Protein AF-A0AAD8CGN5-F1 (afdb_monomer_lite)

Foldseek 3Di:
DDVVLLVLCQQQHDADPVVVVVQCVPPVRVPPDHDDYDADPDLCVSCVPDDRQVSVLVNLQRHNDPVSHDDPVVSCVGCVCPPPPNVVD

InterPro domains:
  IPR011009 Protein kinase-like domain superfamily [SSF56112] (4-84)

pLDDT: mean 84.93, std 9.72, range [53.75, 96.56]

Secondary structure (DSSP, 8-state):
--HHHHHHHHHT-PPPHHHHHHHHHSTTTTTPPPP-----SSHHHH-TTS-HHHHHHHHHH--SSGGGSPPHHHHHTSHHHHGGGGGG-

Sequence (89 aa):
MDSIYFLTLYVIGPLTLHQQELYFQNPEFAVARLPEVYHPSSARKKYPKLNPLLAELVHSCLQIDPIDRTSCTQMLNHRYFTKDQFAEK

Organism: NCBI:txid40147

Radius of gyration: 16.32 Å; chains: 1; bounding box: 34×23×49 Å

Structure (mmCIF, N/CA/C/O backbone):
data_AF-A0AAD8CGN5-F1
#
_entry.id   AF-A0AAD8CGN5-F1
#
loop_
_atom_site.group_PDB
_atom_site.id
_atom_site.type_symbol
_atom_site.label_atom_id
_atom_site.label_alt_id
_atom_site.label_comp_id
_atom_site.label_asym_id
_atom_site.label_entity_id
_atom_site.label_seq_id
_atom_site.pdbx_PDB_ins_code
_atom_site.Cartn_x
_atom_site.Cartn_y
_atom_site.Cartn_z
_atom_site.occupancy
_atom_site.B_iso_or_equiv
_atom_site.auth_seq_id
_atom_site.auth_comp_id
_atom_site.auth_asym_id
_atom_site.auth_atom_id
_atom_site.pdbx_PDB_model_num
ATOM 1 N N . MET A 1 1 ? 8.567 -15.793 -17.774 1.00 54.22 1 MET A N 1
ATOM 2 C CA . MET A 1 1 ? 7.739 -14.707 -17.210 1.00 54.22 1 MET A CA 1
ATOM 3 C C . MET A 1 1 ? 7.558 -15.024 -15.744 1.00 54.22 1 MET A C 1
ATOM 5 O O . MET A 1 1 ? 7.045 -16.095 -15.447 1.00 54.22 1 MET A O 1
ATOM 9 N N . ASP A 1 2 ? 8.058 -14.175 -14.857 1.00 69.69 2 ASP A N 1
ATOM 10 C CA . ASP A 1 2 ? 7.983 -14.423 -13.419 1.00 69.69 2 ASP A CA 1
ATOM 11 C C . ASP A 1 2 ? 6.528 -14.253 -12.933 1.00 69.69 2 ASP A C 1
ATOM 13 O O . ASP A 1 2 ? 5.891 -13.214 -13.138 1.00 69.69 2 ASP A O 1
ATOM 17 N N . SER A 1 3 ? 5.972 -15.324 -12.363 1.00 65.44 3 SER A N 1
ATOM 18 C CA . SER A 1 3 ? 4.570 -15.432 -11.950 1.00 65.44 3 SER A CA 1
ATOM 19 C C . SER A 1 3 ? 4.213 -14.487 -10.799 1.00 65.44 3 SER A C 1
ATOM 21 O O . SER A 1 3 ? 3.048 -14.107 -10.664 1.00 65.44 3 SER A O 1
ATOM 23 N N . ILE A 1 4 ? 5.198 -14.050 -10.008 1.00 67.69 4 ILE A N 1
ATOM 24 C CA . ILE A 1 4 ? 4.990 -13.161 -8.856 1.00 67.69 4 ILE A CA 1
ATOM 25 C C . ILE A 1 4 ? 4.666 -11.729 -9.310 1.00 67.69 4 ILE A C 1
ATOM 27 O O . ILE A 1 4 ? 3.760 -11.089 -8.765 1.00 67.69 4 ILE A O 1
ATOM 31 N N . TYR A 1 5 ? 5.337 -11.232 -10.352 1.00 69.44 5 TYR A N 1
ATOM 32 C CA . TYR A 1 5 ? 5.068 -9.898 -10.907 1.00 69.44 5 TYR A CA 1
ATOM 33 C C . TYR A 1 5 ? 3.681 -9.826 -11.537 1.00 69.44 5 TYR A C 1
ATOM 35 O O . TYR A 1 5 ? 2.942 -8.867 -11.319 1.00 69.44 5 TYR A O 1
ATOM 43 N N . PHE A 1 6 ? 3.299 -10.878 -12.262 1.00 71.69 6 PHE A N 1
ATOM 44 C CA . PHE A 1 6 ? 1.976 -10.969 -12.869 1.00 71.69 6 PHE A CA 1
ATOM 45 C C . PHE A 1 6 ? 0.871 -10.975 -11.806 1.00 71.69 6 PHE A C 1
ATOM 47 O O . PHE A 1 6 ? -0.126 -10.270 -11.943 1.00 71.69 6 PHE A O 1
ATOM 54 N N . LEU A 1 7 ? 1.077 -11.708 -10.706 1.00 67.44 7 LEU A N 1
ATOM 55 C CA . LEU A 1 7 ? 0.148 -11.723 -9.578 1.00 67.44 7 LEU A CA 1
ATOM 56 C C . LEU A 1 7 ? 0.035 -10.343 -8.916 1.00 67.44 7 LEU A C 1
ATOM 58 O O . LEU A 1 7 ? -1.068 -9.892 -8.621 1.00 67.44 7 LEU A O 1
ATOM 62 N N . THR A 1 8 ? 1.159 -9.653 -8.723 1.00 73.25 8 THR A N 1
ATOM 63 C CA . THR A 1 8 ? 1.187 -8.314 -8.113 1.00 73.25 8 THR A CA 1
ATOM 64 C C . THR A 1 8 ? 0.385 -7.316 -8.945 1.00 73.25 8 THR A C 1
ATOM 66 O O . THR A 1 8 ? -0.478 -6.615 -8.416 1.00 73.25 8 THR A O 1
ATOM 69 N N . LEU A 1 9 ? 0.611 -7.315 -10.260 1.00 77.38 9 LEU A N 1
ATOM 70 C CA . LEU A 1 9 ? -0.103 -6.465 -11.207 1.00 77.38 9 LEU A CA 1
ATOM 71 C C . LEU A 1 9 ? -1.596 -6.769 -11.259 1.00 77.38 9 LEU A C 1
ATOM 73 O O . LEU A 1 9 ? -2.398 -5.851 -11.382 1.00 77.38 9 LEU A O 1
ATOM 77 N N . TYR A 1 10 ? -1.966 -8.045 -11.152 1.00 73.88 10 TYR A N 1
ATOM 78 C CA . TYR A 1 10 ? -3.356 -8.484 -11.215 1.00 73.88 10 TYR A CA 1
ATOM 79 C C . TYR A 1 10 ? -4.149 -8.205 -9.931 1.00 73.88 10 TYR A C 1
ATOM 81 O O . TYR A 1 10 ? -5.367 -8.053 -9.969 1.00 73.88 10 TYR A O 1
ATOM 89 N N . VAL A 1 11 ? -3.473 -8.181 -8.781 1.00 73.94 11 VAL A N 1
ATOM 90 C CA . VAL A 1 11 ? -4.116 -8.003 -7.473 1.00 73.94 11 VAL A CA 1
ATOM 91 C C . VAL A 1 11 ? -4.125 -6.535 -7.052 1.00 73.94 11 VAL A C 1
ATOM 93 O O . VAL A 1 11 ? -5.106 -6.061 -6.472 1.00 73.94 11 VAL A O 1
ATOM 96 N N . ILE A 1 12 ? -3.041 -5.801 -7.303 1.00 79.38 12 ILE A N 1
ATOM 97 C CA . ILE A 1 12 ? -2.835 -4.467 -6.732 1.00 79.38 12 ILE A CA 1
ATOM 98 C C . ILE A 1 12 ? -3.113 -3.373 -7.768 1.00 79.38 12 ILE A C 1
ATOM 100 O O . ILE A 1 12 ? -3.863 -2.447 -7.450 1.00 79.38 12 ILE A O 1
ATOM 104 N N . GLY A 1 13 ? -2.615 -3.499 -8.996 1.00 81.44 13 GLY A N 1
ATOM 105 C CA . GLY A 1 13 ? -2.804 -2.508 -10.057 1.00 81.44 13 GLY A CA 1
ATOM 106 C C . GLY A 1 13 ? -1.612 -2.421 -11.017 1.00 81.44 13 GLY A C 1
ATOM 107 O O . GLY A 1 13 ? -0.594 -3.078 -10.794 1.00 81.44 13 GLY A O 1
ATOM 108 N N . PRO A 1 14 ? -1.711 -1.607 -12.082 1.00 85.38 14 PRO A N 1
ATOM 109 C CA . PRO A 1 14 ? -0.588 -1.351 -12.983 1.00 85.38 14 PRO A CA 1
ATOM 110 C C . PRO A 1 14 ? 0.535 -0.590 -12.267 1.00 85.38 14 PRO A C 1
ATOM 112 O O . PRO A 1 14 ? 0.250 0.278 -11.448 1.00 85.38 14 PRO A O 1
ATOM 115 N N . LEU A 1 15 ? 1.796 -0.884 -12.610 1.00 87.12 15 LEU A N 1
ATOM 116 C CA . LEU A 1 15 ? 2.975 -0.156 -12.115 1.00 87.12 15 LEU A CA 1
ATOM 117 C C . LEU A 1 15 ? 2.886 1.345 -12.435 1.00 87.12 15 LEU A C 1
ATOM 119 O O . LEU A 1 15 ? 2.416 1.720 -13.514 1.00 87.12 15 LEU A O 1
ATOM 123 N N . THR A 1 16 ? 3.418 2.195 -11.551 1.00 88.19 16 THR A N 1
ATOM 124 C CA . THR A 1 16 ? 3.623 3.620 -11.871 1.00 88.19 16 THR A CA 1
ATOM 125 C C . THR A 1 16 ? 4.652 3.785 -12.992 1.00 88.19 16 THR A C 1
ATOM 127 O O . THR A 1 16 ? 5.451 2.883 -13.239 1.00 88.19 16 THR A O 1
ATOM 130 N N . LEU A 1 17 ? 4.682 4.947 -13.656 1.00 89.31 17 LEU A N 1
ATOM 131 C CA . LEU A 1 17 ? 5.652 5.214 -14.729 1.00 89.31 17 LEU A CA 1
ATOM 132 C C . LEU A 1 17 ? 7.101 4.978 -14.265 1.00 89.31 17 LEU A C 1
ATOM 134 O O . LEU A 1 17 ? 7.843 4.249 -14.912 1.00 89.31 17 LEU A O 1
ATOM 138 N N . HIS A 1 18 ? 7.458 5.498 -13.090 1.00 90.56 18 HIS A N 1
ATOM 139 C CA . HIS A 1 18 ? 8.786 5.314 -12.503 1.00 90.56 18 HIS A CA 1
ATOM 140 C C . HIS A 1 18 ? 9.125 3.834 -12.244 1.00 90.56 18 HIS A C 1
ATOM 142 O O . HIS A 1 18 ? 10.238 3.378 -12.500 1.00 90.56 18 HIS A O 1
ATOM 148 N N . GLN A 1 19 ? 8.157 3.047 -11.767 1.00 89.19 19 GLN A N 1
ATOM 149 C CA . GLN A 1 19 ? 8.346 1.611 -11.553 1.00 89.19 19 GLN A CA 1
ATOM 150 C C . GLN A 1 19 ? 8.477 0.841 -12.875 1.00 89.19 19 GLN A C 1
ATOM 152 O O . GLN A 1 19 ? 9.240 -0.120 -12.937 1.00 89.19 19 GLN A O 1
ATOM 157 N N . GLN A 1 20 ? 7.763 1.253 -13.929 1.00 88.88 20 GLN A N 1
ATOM 158 C CA . GLN A 1 20 ? 7.900 0.669 -15.267 1.00 88.88 20 GLN A CA 1
ATOM 159 C C . GLN A 1 20 ? 9.288 0.937 -15.855 1.00 88.88 20 GLN A C 1
ATOM 161 O O . GLN A 1 20 ? 9.896 0.024 -16.405 1.00 88.88 20 GLN A O 1
ATOM 166 N N . GLU A 1 21 ? 9.818 2.152 -15.697 1.00 90.69 21 GLU A N 1
ATOM 167 C CA . GLU A 1 21 ? 11.178 2.498 -16.129 1.00 90.69 21 GLU A CA 1
ATOM 168 C C . GLU A 1 21 ? 12.218 1.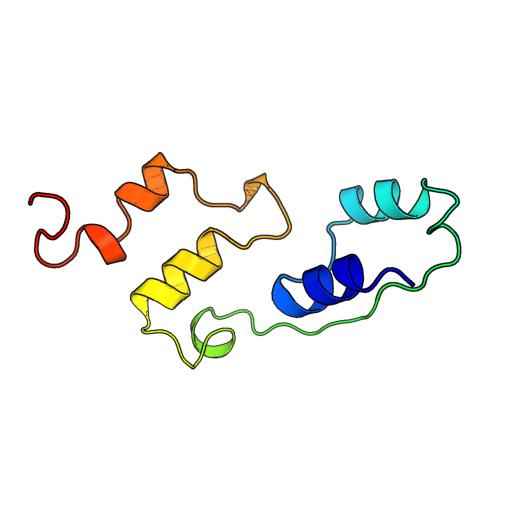580 -15.476 1.00 90.69 21 GLU A C 1
ATOM 170 O O . GLU A 1 21 ? 13.023 0.965 -16.173 1.00 90.69 21 GLU A O 1
ATOM 175 N N . LEU A 1 22 ? 12.155 1.419 -14.149 1.00 89.62 22 LEU A N 1
ATOM 176 C CA . LEU A 1 22 ? 13.044 0.513 -13.414 1.00 89.62 22 LEU A CA 1
ATOM 177 C C . LEU A 1 22 ? 12.859 -0.952 -13.833 1.00 89.62 22 LEU A C 1
ATOM 179 O O . LEU A 1 22 ? 13.835 -1.695 -13.930 1.00 89.62 22 LEU A O 1
ATOM 183 N N . TYR A 1 23 ? 11.620 -1.371 -14.101 1.00 86.94 23 TYR A N 1
ATOM 184 C CA . TYR A 1 23 ? 11.316 -2.723 -14.563 1.00 86.94 23 TYR A CA 1
ATOM 185 C C . TYR A 1 23 ? 11.987 -3.017 -15.910 1.00 86.94 23 TYR A C 1
ATOM 187 O O . TYR A 1 23 ? 12.684 -4.020 -16.031 1.00 86.94 23 TYR A O 1
ATOM 195 N N . PHE A 1 24 ? 11.849 -2.129 -16.899 1.00 88.62 24 PHE A N 1
ATOM 196 C CA . PHE A 1 24 ? 12.429 -2.324 -18.233 1.00 88.62 24 PHE A CA 1
ATOM 197 C C . PHE A 1 24 ? 13.942 -2.090 -18.301 1.00 88.62 24 PHE A C 1
ATOM 199 O O . PHE A 1 24 ? 14.586 -2.580 -19.227 1.00 88.62 24 PHE A O 1
ATOM 206 N N . GLN A 1 25 ? 14.526 -1.387 -17.326 1.00 91.31 25 GLN A N 1
ATOM 207 C CA . GLN A 1 25 ? 15.982 -1.292 -17.186 1.00 91.31 25 GLN A CA 1
ATOM 208 C C . GLN A 1 25 ? 16.636 -2.634 -16.835 1.00 91.31 25 GLN A C 1
ATOM 210 O O . GLN A 1 25 ? 17.812 -2.828 -17.141 1.00 91.31 25 GLN A O 1
ATOM 215 N N . ASN A 1 26 ? 15.904 -3.567 -16.218 1.00 86.75 26 ASN A N 1
ATOM 216 C CA . ASN A 1 26 ? 16.420 -4.908 -15.969 1.00 86.75 26 ASN A CA 1
ATOM 217 C C . ASN A 1 26 ? 16.442 -5.720 -17.286 1.00 86.75 26 ASN A C 1
ATOM 219 O O . ASN A 1 26 ? 15.378 -5.953 -17.869 1.00 86.75 26 ASN A O 1
ATOM 223 N N . PRO A 1 27 ? 17.611 -6.216 -17.745 1.00 87.62 27 PRO A N 1
ATOM 224 C CA . PRO A 1 27 ? 17.724 -7.005 -18.973 1.00 87.62 27 PRO A CA 1
ATOM 225 C C . PRO A 1 27 ? 16.826 -8.248 -19.016 1.00 87.62 27 PRO A C 1
ATOM 227 O O . PRO A 1 27 ? 16.372 -8.627 -20.095 1.00 87.62 27 PRO A O 1
ATOM 230 N N . GLU A 1 28 ? 16.524 -8.864 -17.867 1.00 85.88 28 GLU A N 1
ATOM 231 C CA . GLU A 1 28 ? 15.609 -10.014 -17.792 1.00 85.88 28 GLU A CA 1
ATOM 232 C C . GLU A 1 28 ? 14.170 -9.655 -18.190 1.00 85.88 28 GLU A C 1
ATOM 234 O O . GLU A 1 28 ? 13.407 -10.509 -18.648 1.00 85.88 28 GLU A O 1
ATOM 239 N N . PHE A 1 29 ? 13.798 -8.384 -18.039 1.00 83.00 29 PHE A N 1
ATOM 240 C CA . PHE A 1 29 ? 12.449 -7.877 -18.264 1.00 83.00 29 PHE A CA 1
ATOM 241 C C . PHE A 1 29 ? 12.343 -6.926 -19.463 1.00 83.00 29 PHE A C 1
ATOM 243 O O . PHE A 1 29 ? 11.234 -6.560 -19.844 1.00 83.00 29 PHE A O 1
ATOM 250 N N . ALA A 1 30 ? 13.455 -6.576 -20.115 1.00 81.88 30 ALA A N 1
ATOM 251 C CA . ALA A 1 30 ? 13.502 -5.603 -21.211 1.00 81.88 30 ALA A CA 1
ATOM 252 C C . ALA A 1 30 ? 12.586 -5.941 -22.407 1.00 81.88 30 ALA A C 1
ATOM 254 O O . ALA A 1 30 ? 12.118 -5.046 -23.106 1.00 81.88 30 ALA A O 1
ATOM 255 N N . VAL A 1 31 ? 12.308 -7.228 -22.643 1.00 81.31 31 VAL A N 1
ATOM 256 C CA . VAL A 1 31 ? 11.405 -7.708 -23.712 1.00 81.31 31 VAL A CA 1
ATOM 257 C C . VAL A 1 31 ? 10.039 -8.170 -23.194 1.00 81.31 31 VAL A C 1
ATOM 259 O O . VAL A 1 31 ? 9.217 -8.683 -23.958 1.00 81.31 31 VAL A O 1
ATOM 262 N N . ALA A 1 32 ? 9.788 -8.041 -21.890 1.00 81.25 32 ALA A N 1
ATOM 263 C CA . ALA A 1 32 ? 8.525 -8.444 -21.296 1.00 81.25 32 ALA A CA 1
ATOM 264 C C . ALA A 1 32 ? 7.405 -7.478 -21.708 1.00 81.25 32 ALA A C 1
ATOM 266 O O . ALA A 1 32 ? 7.609 -6.280 -21.871 1.00 81.25 32 ALA A O 1
ATOM 267 N N . ARG A 1 33 ? 6.186 -7.999 -21.855 1.00 80.69 33 ARG A N 1
ATOM 268 C CA . ARG A 1 33 ? 4.983 -7.171 -21.973 1.00 80.69 33 ARG A CA 1
ATOM 269 C C . ARG A 1 33 ? 4.254 -7.186 -20.643 1.00 80.69 33 ARG A C 1
ATOM 271 O O . ARG A 1 33 ? 3.914 -8.261 -20.148 1.00 80.69 33 ARG A O 1
ATOM 278 N N . LEU A 1 34 ? 4.026 -6.002 -20.081 1.00 80.88 34 LEU A N 1
ATOM 279 C CA . LEU A 1 34 ? 3.186 -5.854 -18.901 1.00 80.88 34 LEU A CA 1
ATOM 280 C C . LEU A 1 34 ? 1.722 -6.107 -19.299 1.00 80.88 34 LEU A C 1
ATOM 282 O O . LE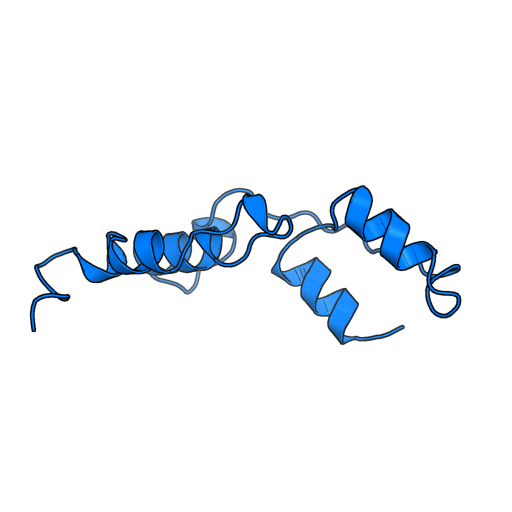U A 1 34 ? 1.290 -5.628 -20.350 1.00 80.88 34 LEU A O 1
ATOM 286 N N . PRO A 1 35 ? 0.953 -6.869 -18.507 1.00 80.12 35 PRO A N 1
ATOM 287 C CA . PRO A 1 35 ? -0.472 -7.030 -18.742 1.00 80.12 35 PRO A CA 1
ATOM 288 C C . PRO A 1 35 ? -1.216 -5.708 -18.517 1.00 80.12 35 PRO A C 1
ATOM 290 O O . PRO A 1 35 ? -0.996 -5.016 -17.523 1.00 80.12 35 PRO A O 1
ATOM 293 N N . GLU A 1 36 ? -2.159 -5.396 -19.403 1.00 76.62 36 GLU A N 1
ATOM 294 C CA . GLU A 1 36 ? -3.157 -4.358 -19.153 1.00 76.62 36 GLU A CA 1
ATOM 295 C C . GLU A 1 36 ? -4.245 -4.936 -18.245 1.00 76.62 36 GLU A C 1
ATOM 297 O O . GLU A 1 36 ? -5.018 -5.804 -18.656 1.00 76.62 36 GLU A O 1
ATOM 302 N N . VAL A 1 37 ? -4.295 -4.489 -16.988 1.00 76.44 37 VAL A N 1
ATOM 303 C CA . VAL A 1 37 ? -5.267 -5.002 -16.015 1.00 76.44 37 VAL A CA 1
ATOM 304 C C . VAL A 1 37 ? -6.178 -3.888 -15.522 1.00 76.44 37 VAL A C 1
ATOM 306 O O . VAL A 1 37 ? -5.749 -2.965 -14.827 1.00 76.44 37 VAL A O 1
ATOM 309 N N . TYR A 1 38 ? -7.471 -4.012 -15.816 1.00 73.94 38 TYR A N 1
ATOM 310 C CA . TYR A 1 38 ? -8.486 -3.117 -15.275 1.00 73.94 38 TYR A CA 1
ATOM 311 C C . TYR A 1 38 ? -8.841 -3.497 -13.836 1.00 73.94 38 TYR A C 1
ATOM 313 O O . TYR A 1 38 ? -9.225 -4.633 -13.557 1.00 73.94 38 TYR A O 1
ATOM 321 N N . HIS A 1 39 ? -8.754 -2.526 -12.929 1.00 75.00 39 HIS A N 1
ATOM 322 C CA . HIS A 1 39 ? -9.069 -2.712 -11.518 1.00 75.00 39 HIS A CA 1
ATOM 323 C C . HIS A 1 39 ? -10.277 -1.865 -11.120 1.00 75.00 39 HIS A C 1
ATOM 325 O O . HIS A 1 39 ? -10.310 -0.669 -11.422 1.00 75.00 39 HIS A O 1
ATOM 331 N N . PRO A 1 40 ? -11.255 -2.430 -10.389 1.00 79.25 40 PRO A N 1
ATOM 332 C CA . PRO A 1 40 ? -12.295 -1.624 -9.773 1.00 79.25 40 PRO A CA 1
ATOM 333 C C . PRO A 1 40 ? -11.673 -0.598 -8.820 1.00 79.25 40 PRO A C 1
ATOM 335 O O . PRO A 1 40 ? -10.938 -0.966 -7.904 1.00 79.25 40 PRO A O 1
ATOM 338 N N . SER A 1 41 ? -12.012 0.679 -9.001 1.00 77.44 41 SER A N 1
ATOM 339 C CA . SER A 1 41 ? -11.516 1.771 -8.152 1.00 77.44 41 SER A CA 1
ATOM 340 C C . SER A 1 41 ? -12.055 1.722 -6.721 1.00 77.44 41 SER A C 1
ATOM 342 O O . SER A 1 41 ? -11.469 2.319 -5.826 1.00 77.44 41 SER A O 1
ATOM 344 N N . SER A 1 42 ? -13.162 1.012 -6.472 1.00 85.94 42 SER A N 1
ATOM 345 C CA . SER A 1 42 ? -13.731 0.910 -5.128 1.00 85.94 42 SER A CA 1
ATOM 346 C C . SER A 1 42 ? -13.268 -0.346 -4.390 1.00 85.94 42 SER A C 1
ATOM 348 O O . SER A 1 42 ? -13.415 -1.473 -4.873 1.00 85.94 42 SER A O 1
ATOM 350 N N . ALA A 1 43 ? -12.803 -0.152 -3.152 1.00 88.19 43 ALA A N 1
ATOM 351 C CA . ALA A 1 43 ? -12.367 -1.218 -2.249 1.00 88.19 43 ALA A CA 1
ATOM 352 C C . ALA A 1 43 ? -13.394 -2.356 -2.126 1.00 88.19 43 ALA A C 1
ATOM 354 O O . ALA A 1 43 ? -13.047 -3.532 -2.186 1.00 88.19 43 ALA A O 1
ATOM 355 N N . ARG A 1 44 ? -14.686 -2.011 -2.033 1.00 87.94 44 ARG A N 1
ATOM 356 C CA . ARG A 1 44 ? -15.778 -2.990 -1.904 1.00 87.94 44 ARG A CA 1
ATOM 357 C C . ARG A 1 44 ? -15.952 -3.874 -3.137 1.00 87.94 44 ARG A C 1
ATOM 359 O O . ARG A 1 44 ? -16.287 -5.043 -2.994 1.00 87.94 44 ARG A O 1
ATOM 366 N N . LYS A 1 45 ? -15.741 -3.330 -4.340 1.00 89.94 45 LYS A N 1
ATOM 367 C CA . LYS A 1 45 ? -15.796 -4.118 -5.582 1.00 89.94 45 LYS A CA 1
ATOM 368 C C . LYS A 1 45 ? -14.543 -4.973 -5.745 1.00 89.94 45 LYS A C 1
ATOM 370 O O . LYS A 1 45 ? -14.639 -6.086 -6.246 1.00 89.94 45 LYS A O 1
ATOM 375 N N . LYS A 1 46 ? -13.390 -4.455 -5.314 1.00 87.81 46 LYS A N 1
ATOM 376 C CA . LYS A 1 46 ? -12.104 -5.156 -5.372 1.00 87.81 46 LYS A CA 1
ATOM 377 C C . LYS A 1 46 ? -12.035 -6.326 -4.383 1.00 87.81 46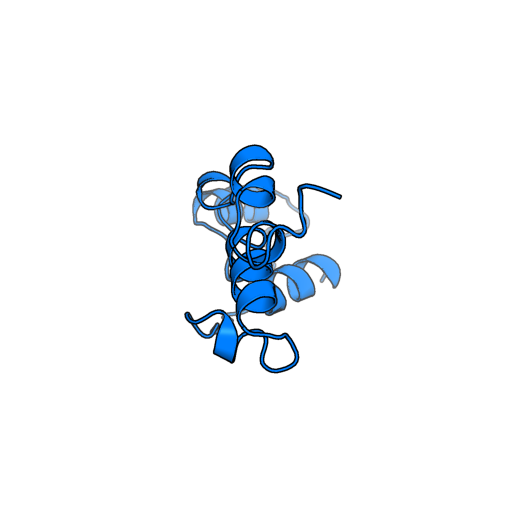 LYS A C 1
ATOM 379 O O . LYS A 1 46 ? -11.471 -7.366 -4.704 1.00 87.81 46 LYS A O 1
ATOM 384 N N . TYR A 1 47 ? -12.668 -6.188 -3.217 1.00 91.00 47 TYR A N 1
ATOM 385 C CA . TYR A 1 47 ? -12.645 -7.186 -2.147 1.00 91.00 47 TYR A CA 1
ATOM 386 C C . TYR A 1 47 ? -14.060 -7.578 -1.678 1.00 91.00 47 TYR A C 1
ATOM 388 O O . TYR A 1 47 ? -14.420 -7.338 -0.525 1.00 91.00 47 TYR A O 1
ATOM 396 N N . PRO A 1 48 ? -14.879 -8.224 -2.531 1.00 91.75 48 PRO A N 1
ATOM 397 C CA . PRO A 1 48 ? -16.295 -8.475 -2.238 1.00 91.75 48 PRO A CA 1
ATOM 398 C C . PRO A 1 48 ? -16.533 -9.473 -1.093 1.00 91.75 48 PRO A C 1
ATOM 400 O O . PRO A 1 48 ? -17.627 -9.527 -0.541 1.00 91.75 48 PRO A O 1
ATOM 403 N N . LYS A 1 49 ? -15.520 -10.274 -0.737 1.00 93.94 49 LYS A N 1
ATOM 404 C CA . LYS A 1 49 ? -15.583 -11.244 0.370 1.00 93.94 49 LYS A CA 1
ATOM 405 C C . LYS A 1 49 ? -15.244 -10.632 1.732 1.00 93.94 49 LYS A C 1
ATOM 407 O O . LYS A 1 49 ? -15.448 -11.285 2.751 1.00 93.94 49 LYS A O 1
ATOM 412 N N . LEU A 1 50 ? -14.681 -9.424 1.759 1.00 94.19 50 LEU A N 1
ATOM 413 C CA . LEU A 1 50 ? -14.295 -8.758 2.997 1.00 94.19 50 LEU A CA 1
ATOM 414 C C . LEU A 1 50 ? -15.455 -7.916 3.521 1.00 94.19 50 LEU A C 1
ATOM 416 O O . LEU A 1 50 ? -16.243 -7.362 2.752 1.00 94.19 50 LEU A O 1
ATOM 420 N N . ASN A 1 51 ? -15.534 -7.769 4.845 1.00 94.25 51 ASN A N 1
ATOM 421 C CA . ASN A 1 51 ? -16.417 -6.753 5.404 1.00 94.25 51 ASN A CA 1
ATOM 422 C C . ASN A 1 51 ? -15.955 -5.354 4.936 1.00 94.25 51 ASN A C 1
ATOM 424 O O . ASN A 1 51 ? -14.765 -5.165 4.670 1.00 94.25 51 ASN A O 1
ATOM 428 N N . PRO A 1 52 ? -16.856 -4.359 4.857 1.00 93.81 52 PRO A N 1
ATOM 429 C CA . PRO A 1 52 ? -16.522 -3.066 4.270 1.00 93.81 52 PRO A CA 1
ATOM 430 C C . PRO A 1 52 ? -15.332 -2.336 4.903 1.00 93.81 52 PRO A C 1
ATOM 432 O O . PRO A 1 52 ? -14.508 -1.795 4.174 1.00 93.81 52 PRO A O 1
ATOM 435 N N . LEU A 1 53 ? -15.215 -2.351 6.235 1.00 94.12 53 LEU A N 1
ATOM 436 C CA . LEU A 1 53 ? -14.131 -1.659 6.941 1.00 94.12 53 LEU A CA 1
ATOM 437 C C . LEU A 1 53 ? -12.783 -2.349 6.717 1.00 94.12 53 LEU A C 1
ATOM 439 O O . LEU A 1 53 ? -11.764 -1.684 6.565 1.00 94.12 53 LEU A O 1
ATOM 443 N N . LEU A 1 54 ? -12.776 -3.681 6.664 1.00 93.88 54 LEU A N 1
ATOM 444 C CA . LEU A 1 54 ? -11.579 -4.445 6.333 1.00 93.88 54 LEU A CA 1
ATOM 445 C C . LEU A 1 54 ? -11.188 -4.255 4.864 1.00 93.88 54 LEU A C 1
ATOM 447 O O . LEU A 1 54 ? -10.007 -4.134 4.566 1.00 93.88 54 LEU A O 1
ATOM 451 N N . ALA A 1 55 ? -12.161 -4.185 3.951 1.00 94.75 55 ALA A N 1
ATOM 452 C CA . ALA A 1 55 ? -11.902 -3.887 2.546 1.00 94.75 55 ALA A CA 1
ATOM 453 C C . ALA A 1 55 ? -11.252 -2.506 2.377 1.00 94.75 55 ALA A C 1
ATOM 455 O O . ALA A 1 55 ? -10.294 -2.380 1.621 1.00 94.75 55 ALA A O 1
ATOM 456 N N . GLU A 1 56 ? -11.747 -1.490 3.088 1.00 94.00 56 GLU A N 1
ATOM 457 C CA . GLU A 1 56 ? -11.185 -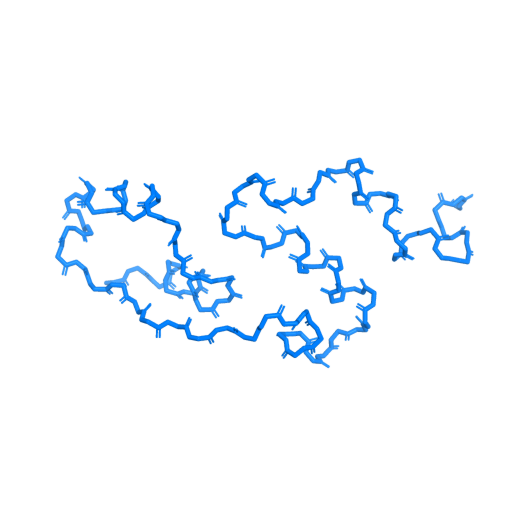0.133 3.097 1.00 94.00 56 GLU A CA 1
ATOM 458 C C . GLU A 1 56 ? -9.749 -0.117 3.648 1.00 94.00 56 GLU A C 1
ATOM 460 O O . GLU A 1 56 ? -8.863 0.436 2.998 1.00 94.00 56 GLU A O 1
ATOM 465 N N . LEU A 1 57 ? -9.498 -0.806 4.768 1.00 95.19 57 LEU A N 1
ATOM 466 C CA . LEU A 1 57 ? -8.162 -0.950 5.358 1.00 95.19 57 LEU A CA 1
ATOM 467 C C . LEU A 1 57 ? -7.177 -1.655 4.412 1.00 95.19 57 LEU A C 1
ATOM 469 O O . LEU A 1 57 ? -6.075 -1.176 4.171 1.00 95.19 57 LEU A O 1
ATOM 473 N N . VAL A 1 58 ? -7.569 -2.799 3.846 1.00 93.81 58 VAL A N 1
ATOM 474 C CA . VAL A 1 58 ? -6.728 -3.549 2.899 1.00 93.81 58 VAL A CA 1
ATOM 475 C C . VAL A 1 58 ? -6.464 -2.717 1.648 1.00 93.81 58 VAL A C 1
ATOM 477 O O . VAL A 1 58 ? -5.351 -2.726 1.127 1.00 93.81 58 VAL A O 1
ATOM 480 N N . HIS A 1 59 ? -7.464 -1.975 1.167 1.00 93.12 59 HIS A N 1
ATOM 481 C CA . HIS A 1 59 ? -7.289 -1.088 0.027 1.00 93.12 59 HIS A CA 1
ATOM 482 C C . HIS A 1 5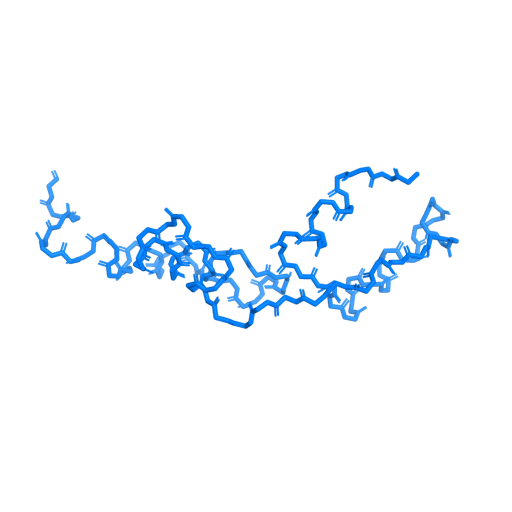9 ? -6.280 0.020 0.325 1.00 93.12 59 HIS A C 1
ATOM 484 O O . HIS A 1 59 ? -5.389 0.223 -0.488 1.00 93.12 59 HIS A O 1
ATOM 490 N N . SER A 1 60 ? -6.354 0.694 1.474 1.00 93.50 60 SER A N 1
ATOM 491 C CA . SER A 1 60 ? -5.413 1.771 1.810 1.00 93.50 60 SER A CA 1
ATOM 492 C C . SER A 1 60 ? -3.978 1.277 2.044 1.00 93.50 60 SER A C 1
ATOM 494 O O . SER A 1 60 ? -3.034 2.024 1.800 1.00 93.50 60 SER A O 1
ATOM 496 N N . CYS A 1 61 ? -3.787 0.021 2.458 1.00 93.88 61 CYS A N 1
ATOM 497 C CA . CYS A 1 61 ? -2.458 -0.589 2.568 1.00 93.88 61 CYS A CA 1
ATOM 498 C C . CYS A 1 61 ? -1.889 -1.043 1.211 1.00 93.88 61 CYS A C 1
ATOM 500 O O . CYS A 1 61 ? -0.693 -0.897 0.953 1.00 93.88 61 CYS A O 1
ATOM 502 N N . LEU A 1 62 ? -2.725 -1.627 0.345 1.00 91.31 62 LEU A N 1
ATOM 503 C CA . LEU A 1 62 ? -2.307 -2.228 -0.925 1.00 91.31 62 LEU A CA 1
ATOM 504 C C . LEU A 1 62 ? -2.414 -1.230 -2.084 1.00 91.31 62 LEU A C 1
ATOM 506 O O . LEU A 1 62 ? -3.264 -1.375 -2.966 1.00 91.31 62 LEU A O 1
ATOM 510 N N . GLN A 1 63 ? -1.519 -0.242 -2.078 1.00 90.00 63 GLN A N 1
ATOM 511 C CA . GLN A 1 63 ? -1.342 0.721 -3.169 1.00 90.00 63 GLN A CA 1
ATOM 512 C C . GLN A 1 63 ? -0.055 0.447 -3.952 1.00 90.00 63 GLN A C 1
ATOM 514 O O . GLN A 1 63 ? 0.967 0.036 -3.384 1.00 90.00 63 GLN A O 1
ATOM 519 N N . ILE A 1 64 ? -0.110 0.666 -5.268 1.00 88.25 64 ILE A N 1
ATOM 520 C CA . ILE A 1 64 ? 1.054 0.509 -6.147 1.00 88.25 64 ILE A CA 1
ATOM 521 C C . ILE A 1 64 ? 2.101 1.573 -5.830 1.00 88.25 64 ILE A C 1
ATOM 523 O O . ILE A 1 64 ? 3.267 1.227 -5.613 1.00 88.25 64 ILE A O 1
ATOM 527 N N . ASP A 1 65 ? 1.684 2.839 -5.769 1.00 89.31 65 ASP A N 1
ATOM 528 C CA . ASP A 1 65 ? 2.559 3.918 -5.336 1.00 89.31 65 ASP A CA 1
ATOM 529 C C . ASP A 1 65 ? 2.792 3.794 -3.820 1.00 89.31 65 ASP A C 1
ATOM 531 O O . ASP A 1 65 ? 1.827 3.736 -3.050 1.00 89.31 65 ASP A O 1
ATOM 535 N N . PRO A 1 66 ? 4.052 3.706 -3.358 1.00 90.44 66 PRO A N 1
ATOM 536 C CA . PRO A 1 66 ? 4.354 3.680 -1.935 1.00 90.44 66 PRO A CA 1
ATOM 537 C C . PRO A 1 66 ? 3.832 4.902 -1.171 1.00 90.44 66 PRO A C 1
ATOM 539 O O . PRO A 1 66 ? 3.509 4.760 0.005 1.00 90.44 66 PRO A O 1
ATOM 542 N N . ILE A 1 67 ? 3.751 6.072 -1.814 1.00 92.31 67 ILE A N 1
ATOM 543 C CA . ILE A 1 67 ? 3.325 7.332 -1.184 1.00 92.31 67 ILE A CA 1
ATOM 544 C C . ILE A 1 67 ? 1.825 7.310 -0.866 1.00 92.31 67 ILE A C 1
ATOM 546 O O . ILE A 1 67 ? 1.399 7.892 0.130 1.00 92.31 67 ILE A O 1
ATOM 550 N N . ASP A 1 68 ? 1.039 6.585 -1.661 1.00 91.94 68 ASP A N 1
ATOM 551 C CA . ASP A 1 68 ? -0.408 6.461 -1.470 1.00 91.94 68 ASP A CA 1
ATOM 552 C C . ASP A 1 68 ? -0.782 5.459 -0.364 1.00 91.94 68 ASP A C 1
ATOM 554 O O . ASP A 1 68 ? -1.945 5.372 0.041 1.00 91.94 68 ASP A O 1
ATOM 558 N N . ARG A 1 69 ? 0.184 4.675 0.137 1.00 94.56 69 ARG A N 1
ATOM 559 C CA . ARG A 1 69 ? -0.067 3.688 1.194 1.00 94.56 69 ARG A CA 1
ATOM 560 C C . ARG A 1 69 ? -0.300 4.377 2.529 1.00 94.56 69 ARG A C 1
ATOM 562 O O . ARG A 1 69 ? 0.435 5.276 2.932 1.00 94.56 69 ARG A O 1
ATOM 569 N N . THR A 1 70 ? -1.278 3.878 3.276 1.00 95.62 70 THR A N 1
ATOM 570 C CA . THR A 1 70 ? -1.483 4.321 4.655 1.00 95.62 70 THR A CA 1
ATOM 571 C C . THR A 1 70 ? -0.277 3.964 5.532 1.00 95.62 70 THR A C 1
ATOM 573 O O . THR A 1 70 ? 0.304 2.884 5.410 1.00 95.62 70 THR A O 1
ATOM 576 N N . SER A 1 71 ? 0.106 4.865 6.437 1.00 96.56 71 SER A N 1
ATOM 577 C CA . SER A 1 71 ? 1.169 4.595 7.408 1.00 96.56 71 SER A CA 1
ATOM 578 C C . SER A 1 71 ? 0.684 3.683 8.537 1.00 96.56 71 SER A C 1
ATOM 580 O O . SER A 1 71 ? -0.512 3.614 8.824 1.00 96.56 71 SER A O 1
ATOM 582 N N . CYS A 1 72 ? 1.605 3.034 9.257 1.00 94.50 72 CYS A N 1
ATOM 583 C CA . CYS A 1 72 ? 1.248 2.218 10.425 1.00 94.50 72 CYS A CA 1
ATOM 584 C C . CYS A 1 72 ? 0.452 3.018 11.470 1.00 94.50 72 CYS A C 1
ATOM 586 O O . CYS A 1 72 ? -0.521 2.517 12.027 1.00 94.50 72 CYS A O 1
ATOM 588 N N . THR A 1 73 ? 0.819 4.282 11.695 1.00 94.38 73 THR A N 1
ATOM 589 C CA . THR A 1 73 ? 0.106 5.171 12.620 1.00 94.38 73 THR A CA 1
ATOM 590 C C . THR A 1 73 ? -1.320 5.447 12.147 1.00 94.38 73 THR A C 1
ATOM 592 O O . THR A 1 73 ? -2.254 5.397 12.942 1.00 94.38 73 THR A O 1
ATOM 595 N N . GLN A 1 74 ? -1.522 5.712 10.855 1.00 94.19 74 GLN A N 1
ATOM 596 C CA . GLN A 1 74 ? -2.863 5.904 10.293 1.00 94.19 74 GLN A CA 1
ATOM 597 C C . GLN A 1 74 ? -3.688 4.610 10.339 1.00 94.19 74 GLN A C 1
ATOM 599 O O . GLN A 1 74 ? -4.873 4.651 10.666 1.00 94.19 74 GLN A O 1
ATOM 604 N N . MET A 1 75 ? -3.053 3.462 10.085 1.00 93.75 75 MET A N 1
ATOM 605 C CA . MET A 1 75 ? -3.669 2.137 10.136 1.00 93.75 75 MET A CA 1
ATOM 606 C C . MET A 1 75 ? -4.221 1.818 11.530 1.00 93.75 75 MET A C 1
ATOM 608 O O . MET A 1 75 ? -5.366 1.391 11.641 1.00 93.75 75 MET A O 1
ATOM 612 N N . LEU A 1 76 ? -3.447 2.069 12.592 1.00 91.69 76 LEU A N 1
ATOM 613 C CA . LEU A 1 76 ? -3.883 1.857 13.980 1.00 91.69 76 LEU A CA 1
ATOM 614 C C . LEU A 1 76 ? -5.079 2.741 14.364 1.00 91.69 76 LEU A C 1
ATOM 616 O O . LEU A 1 76 ? -5.924 2.331 15.153 1.00 91.69 76 LEU A O 1
ATOM 620 N N . ASN A 1 77 ? -5.187 3.926 13.761 1.00 91.81 77 ASN A N 1
ATOM 621 C CA . ASN A 1 77 ? -6.307 4.846 13.965 1.00 91.81 77 ASN A CA 1
ATOM 622 C C . ASN A 1 77 ? -7.510 4.562 13.043 1.00 91.81 77 ASN A C 1
ATOM 624 O O . ASN A 1 77 ? -8.536 5.244 13.126 1.00 91.81 77 ASN A O 1
ATOM 628 N N . HIS A 1 78 ? -7.418 3.570 12.153 1.00 94.50 78 HIS A N 1
ATOM 629 C CA . HIS A 1 78 ? -8.481 3.258 11.207 1.00 94.50 78 HIS A CA 1
ATOM 630 C C . HIS A 1 78 ? -9.750 2.770 11.919 1.00 94.50 78 HIS A C 1
ATOM 632 O O . HIS A 1 78 ? -9.695 2.033 12.905 1.00 94.50 78 HIS A O 1
ATOM 638 N N . ARG A 1 79 ? -10.919 3.087 11.343 1.00 93.00 79 ARG A N 1
ATOM 639 C CA . ARG A 1 79 ? -12.244 2.701 11.871 1.00 93.00 79 ARG A CA 1
ATOM 640 C C . ARG A 1 79 ? -12.416 1.204 12.097 1.00 93.00 79 ARG A C 1
ATOM 642 O O . ARG A 1 79 ? -13.277 0.804 12.865 1.00 93.00 79 ARG A O 1
ATOM 649 N N . TYR A 1 80 ? -11.625 0.381 11.422 1.00 92.44 80 TYR A N 1
ATOM 650 C CA . TYR A 1 80 ? -11.609 -1.059 11.655 1.00 92.44 80 TYR A CA 1
ATOM 651 C C . TYR A 1 80 ? -11.194 -1.418 13.094 1.00 92.44 80 TYR A C 1
ATOM 653 O O . TYR A 1 80 ? -11.771 -2.335 13.664 1.00 92.44 80 TYR A O 1
ATOM 661 N N . PHE A 1 81 ? -10.254 -0.675 13.687 1.00 89.94 81 PHE A N 1
ATOM 662 C CA . PHE A 1 81 ? -9.746 -0.901 15.047 1.00 89.94 81 PHE A CA 1
ATOM 663 C C . PHE A 1 81 ? -10.349 0.043 16.093 1.00 89.94 81 PHE A C 1
ATOM 665 O O . PHE A 1 81 ? -10.341 -0.269 17.279 1.00 89.94 81 PHE A O 1
ATOM 672 N N . THR A 1 82 ? -10.868 1.201 15.679 1.00 88.75 82 THR A N 1
ATOM 673 C CA . THR A 1 82 ? -11.396 2.215 16.609 1.00 88.75 82 THR A CA 1
ATOM 674 C C . THR A 1 82 ? -12.913 2.175 16.764 1.00 88.75 82 THR A C 1
ATOM 676 O O . THR A 1 82 ? -13.453 2.732 17.720 1.00 88.75 82 THR A O 1
ATOM 679 N N . LYS A 1 83 ? -13.631 1.498 15.860 1.00 85.81 83 LYS A N 1
ATOM 680 C CA . LYS A 1 83 ? -15.068 1.282 16.029 1.00 85.81 83 LYS A CA 1
ATOM 681 C C . LYS A 1 83 ? -15.309 0.403 17.266 1.00 85.81 83 LYS A C 1
ATOM 683 O O . LYS A 1 83 ? -14.616 -0.588 17.472 1.00 85.81 83 LYS A O 1
ATOM 688 N N . ASP A 1 84 ? -16.289 0.790 18.080 1.00 82.06 84 ASP A N 1
ATOM 689 C CA . ASP A 1 84 ? -16.728 0.067 19.282 1.00 82.06 84 ASP A CA 1
ATOM 690 C C . ASP A 1 84 ? -15.644 -0.089 20.380 1.00 82.06 84 ASP A C 1
ATOM 692 O O . ASP A 1 84 ? -15.728 -1.003 21.197 1.00 82.06 84 ASP A O 1
ATOM 696 N N . GLN A 1 85 ? -14.636 0.802 20.415 1.00 69.38 85 GLN A N 1
ATOM 697 C CA . GLN A 1 85 ? -13.512 0.786 21.378 1.00 69.38 85 GLN A CA 1
ATOM 698 C C . GLN A 1 85 ? -12.674 -0.508 21.358 1.00 69.38 85 GLN A C 1
ATOM 700 O O . GLN A 1 85 ? -12.100 -0.907 22.369 1.00 69.38 85 GLN A O 1
ATOM 705 N N . PHE A 1 86 ? -12.568 -1.178 20.204 1.00 72.88 86 PHE A N 1
A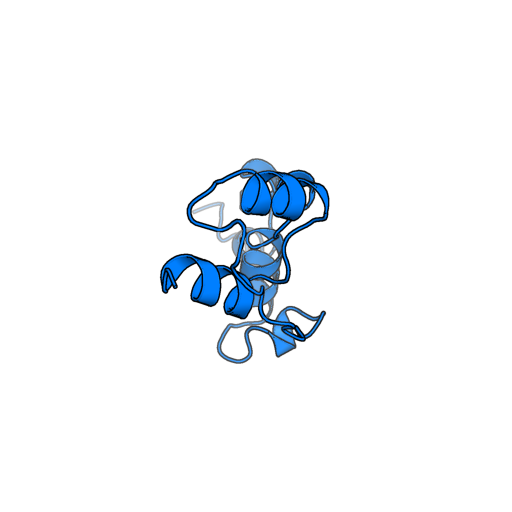TOM 706 C CA . PHE A 1 86 ? -11.778 -2.410 20.083 1.00 72.88 86 PHE A CA 1
ATOM 707 C C . PHE A 1 86 ? -10.304 -2.231 20.497 1.00 72.88 86 PHE A C 1
ATOM 709 O O . PHE A 1 86 ? -9.764 -3.099 21.175 1.00 72.88 86 PHE A O 1
ATOM 716 N N . ALA A 1 87 ? -9.668 -1.114 20.132 1.00 65.69 87 ALA A N 1
ATOM 717 C CA . ALA A 1 87 ? -8.252 -0.851 20.413 1.00 65.69 87 ALA A CA 1
ATOM 718 C C . ALA A 1 87 ? -7.909 -0.555 21.891 1.00 65.69 87 ALA A C 1
ATOM 720 O O . ALA A 1 87 ? -6.730 -0.476 22.222 1.00 65.69 87 ALA A O 1
ATOM 721 N N . GLU A 1 88 ? -8.901 -0.366 22.768 1.00 65.94 88 GLU A N 1
ATOM 722 C CA . GLU A 1 88 ? -8.698 -0.040 24.193 1.00 65.94 88 GLU A CA 1
ATOM 723 C C . GLU A 1 88 ? -8.710 -1.284 25.110 1.00 65.94 88 GLU A C 1
ATOM 725 O O . GLU A 1 88 ? -8.705 -1.147 26.334 1.00 65.94 88 GLU A O 1
ATOM 730 N N . LYS A 1 89 ? -8.731 -2.495 24.536 1.00 53.75 89 LYS A N 1
ATOM 731 C CA . LYS A 1 89 ? -8.663 -3.784 25.248 1.00 53.75 89 LYS A CA 1
ATOM 732 C C . LYS A 1 89 ? -7.311 -4.459 25.075 1.00 53.75 89 LYS A C 1
ATOM 734 O O . LYS A 1 89 ? -6.860 -5.069 26.068 1.00 53.75 89 LYS A O 1
#